Protein AF-A0A845M196-F1 (afdb_monomer)

Structure (mmCIF, N/CA/C/O backbone):
data_AF-A0A845M196-F1
#
_entry.id   AF-A0A845M196-F1
#
loop_
_atom_site.group_PDB
_atom_site.id
_atom_site.type_symbol
_atom_site.label_atom_id
_atom_site.label_alt_id
_atom_site.label_comp_id
_atom_site.label_asym_id
_atom_site.label_entity_id
_atom_site.label_seq_id
_atom_site.pdbx_PDB_ins_code
_atom_site.Cartn_x
_at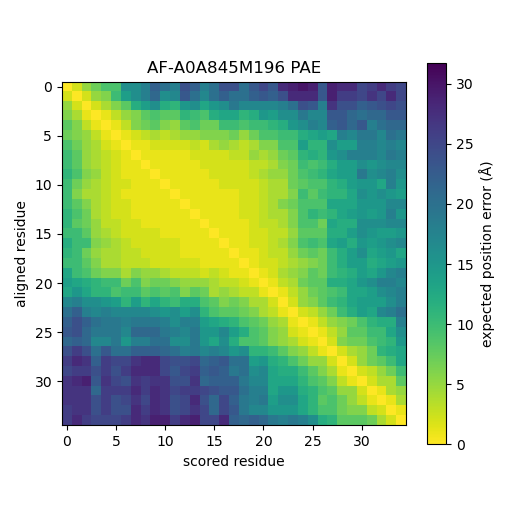om_site.Cartn_y
_atom_site.Cartn_z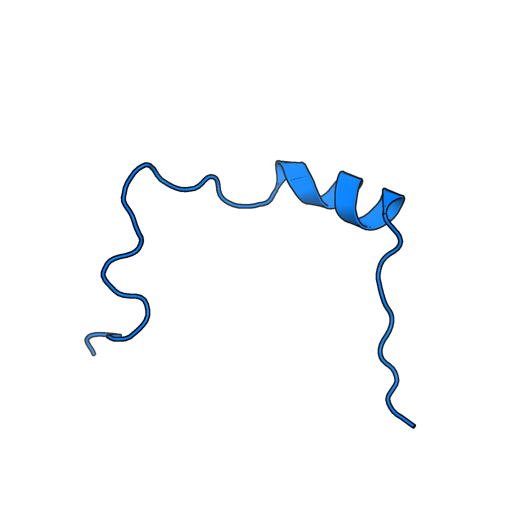
_atom_site.occupancy
_atom_site.B_iso_or_equiv
_atom_site.auth_seq_id
_atom_site.auth_comp_id
_atom_site.auth_asym_id
_atom_site.auth_atom_id
_atom_site.pdbx_PDB_model_num
ATOM 1 N N . MET A 1 1 ? 3.386 -24.466 -15.721 1.00 53.41 1 MET A N 1
ATOM 2 C CA . MET A 1 1 ? 4.221 -23.758 -14.728 1.00 53.41 1 MET A CA 1
ATOM 3 C C . MET A 1 1 ? 3.557 -22.416 -14.533 1.00 53.41 1 MET A C 1
ATOM 5 O O . MET A 1 1 ? 3.367 -21.724 -15.515 1.00 53.41 1 MET A O 1
ATOM 9 N N . SER A 1 2 ? 3.037 -22.181 -13.333 1.00 60.91 2 SER A N 1
ATOM 10 C CA . SER A 1 2 ? 2.016 -21.178 -13.009 1.00 60.91 2 SER A CA 1
ATOM 11 C C . SER A 1 2 ? 2.436 -19.745 -13.338 1.00 60.91 2 SER A C 1
ATOM 13 O O . SER A 1 2 ? 3.474 -19.300 -12.850 1.00 60.91 2 SER A O 1
ATOM 15 N N . ASP A 1 3 ? 1.584 -19.038 -14.081 1.00 69.06 3 ASP A N 1
ATOM 16 C CA . ASP A 1 3 ? 1.680 -17.627 -14.491 1.00 69.06 3 ASP A CA 1
ATOM 17 C C . ASP A 1 3 ? 1.548 -16.642 -13.309 1.00 69.06 3 ASP A C 1
ATOM 19 O O . ASP A 1 3 ? 0.698 -15.751 -13.282 1.00 69.06 3 ASP A O 1
ATOM 23 N N . LEU A 1 4 ? 2.364 -16.827 -12.272 1.00 67.31 4 LEU A N 1
ATOM 24 C CA . LEU A 1 4 ? 2.412 -15.953 -11.106 1.00 67.31 4 LEU A CA 1
ATOM 25 C C . LEU A 1 4 ? 3.282 -14.739 -11.432 1.00 67.31 4 LEU A C 1
ATOM 27 O O . LEU A 1 4 ? 4.506 -14.770 -11.297 1.00 67.31 4 LEU A O 1
ATOM 31 N N . PHE A 1 5 ? 2.632 -13.662 -11.862 1.00 71.88 5 PHE A N 1
ATOM 32 C CA . PHE A 1 5 ? 3.263 -12.356 -11.990 1.00 71.88 5 PHE A CA 1
ATOM 33 C C . PHE A 1 5 ? 3.336 -11.693 -10.615 1.00 71.88 5 PHE A C 1
ATOM 35 O O . PHE A 1 5 ? 2.319 -11.310 -10.037 1.00 71.88 5 PHE A O 1
ATOM 42 N N . TRP A 1 6 ? 4.551 -11.560 -10.093 1.00 82.00 6 TRP A N 1
ATOM 43 C CA . TRP A 1 6 ? 4.813 -10.769 -8.898 1.00 82.00 6 TRP A CA 1
ATOM 44 C C . TRP A 1 6 ? 4.970 -9.300 -9.281 1.00 82.00 6 TRP A C 1
ATOM 46 O O . TRP A 1 6 ? 5.639 -8.973 -10.263 1.00 82.00 6 TRP A O 1
ATOM 56 N N . LEU A 1 7 ? 4.351 -8.417 -8.500 1.00 87.00 7 LEU A N 1
ATOM 57 C CA . LEU A 1 7 ? 4.564 -6.982 -8.632 1.00 87.00 7 LEU A CA 1
ATOM 58 C C . LEU A 1 7 ? 5.969 -6.632 -8.138 1.00 87.00 7 LEU A C 1
ATOM 60 O O . LEU A 1 7 ? 6.426 -7.170 -7.131 1.00 87.00 7 LEU A O 1
ATOM 64 N N . SER A 1 8 ? 6.640 -5.713 -8.830 1.00 89.69 8 SER A N 1
ATOM 65 C CA . SER A 1 8 ? 7.881 -5.133 -8.315 1.00 89.69 8 SER A CA 1
ATOM 66 C C . SER A 1 8 ? 7.602 -4.259 -7.092 1.00 89.69 8 SER A C 1
ATOM 68 O O . SER A 1 8 ? 6.495 -3.739 -6.927 1.00 89.69 8 SER A O 1
ATOM 70 N N . ASP A 1 9 ? 8.621 -4.015 -6.271 1.00 90.00 9 ASP A N 1
ATOM 71 C CA . ASP A 1 9 ? 8.494 -3.149 -5.090 1.00 90.00 9 ASP A CA 1
ATOM 72 C C . ASP A 1 9 ? 7.962 -1.753 -5.452 1.00 90.00 9 ASP A C 1
ATOM 74 O O . ASP A 1 9 ? 7.118 -1.192 -4.759 1.00 90.00 9 ASP A O 1
ATOM 78 N N . ALA A 1 10 ? 8.378 -1.217 -6.605 1.00 94.12 10 ALA A N 1
ATOM 79 C CA . ALA A 1 10 ? 7.898 0.065 -7.114 1.00 94.12 10 ALA A CA 1
ATOM 80 C C . ALA A 1 10 ? 6.411 0.034 -7.514 1.00 94.12 10 ALA A C 1
ATOM 82 O O . ALA A 1 10 ? 5.709 1.037 -7.381 1.00 94.12 10 ALA A O 1
ATOM 83 N N . GLN A 1 11 ? 5.919 -1.099 -8.020 1.00 93.12 11 GLN A N 1
ATOM 84 C CA . GLN A 1 11 ? 4.498 -1.282 -8.323 1.00 93.12 11 GLN A CA 1
ATOM 85 C C . GLN A 1 11 ? 3.681 -1.446 -7.038 1.00 93.12 11 GLN A C 1
ATOM 87 O O . GLN A 1 11 ? 2.622 -0.833 -6.919 1.00 93.12 11 GLN A O 1
ATOM 92 N N . MET A 1 12 ? 4.195 -2.195 -6.060 1.00 94.00 12 MET A N 1
ATOM 93 C CA . MET A 1 12 ? 3.582 -2.333 -4.737 1.00 94.00 12 MET A CA 1
ATOM 94 C C . MET A 1 12 ? 3.474 -0.986 -4.011 1.00 94.00 12 MET A C 1
ATOM 96 O O . MET A 1 12 ? 2.402 -0.648 -3.513 1.00 94.00 12 MET A O 1
ATOM 100 N N . ALA A 1 13 ? 4.531 -0.169 -4.036 1.00 93.44 13 ALA A N 1
ATOM 101 C CA . ALA A 1 13 ? 4.545 1.157 -3.413 1.00 93.44 13 ALA A CA 1
ATOM 102 C C . ALA A 1 13 ? 3.498 2.118 -4.010 1.00 93.44 13 ALA A C 1
ATOM 104 O O . ALA A 1 13 ? 2.938 2.954 -3.306 1.00 93.44 13 ALA A O 1
ATOM 105 N N . A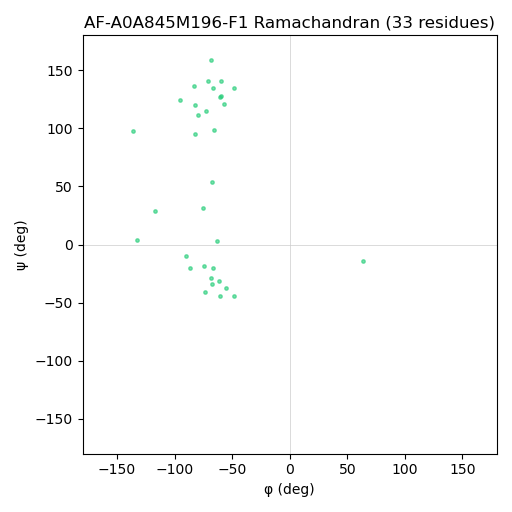RG A 1 14 ? 3.172 1.988 -5.305 1.00 93.94 14 ARG A N 1
ATOM 106 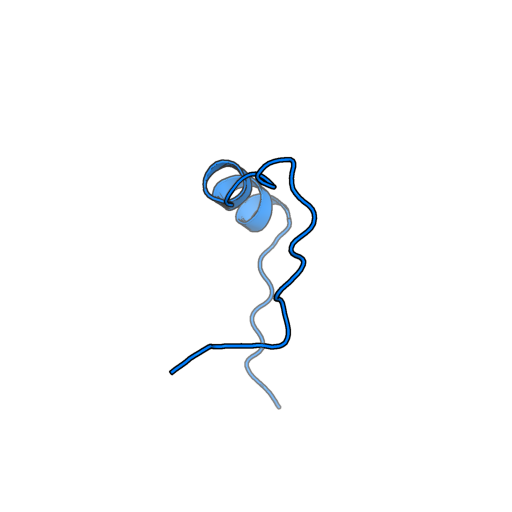C CA . ARG A 1 14 ? 2.096 2.782 -5.934 1.00 93.94 14 ARG A CA 1
ATOM 107 C C . ARG A 1 14 ? 0.704 2.409 -5.424 1.00 93.94 14 ARG A C 1
ATOM 109 O O . ARG A 1 14 ? -0.186 3.254 -5.449 1.00 93.94 14 ARG A O 1
ATOM 116 N N . LEU A 1 15 ? 0.508 1.159 -5.003 1.00 92.38 15 LEU A N 1
ATOM 117 C CA . LEU A 1 15 ? -0.773 0.661 -4.499 1.00 92.38 15 LEU A CA 1
ATOM 118 C C . LEU A 1 15 ? -0.961 0.916 -2.998 1.00 92.38 15 LEU A C 1
ATOM 120 O O . LEU A 1 15 ? -2.097 0.951 -2.530 1.00 92.38 15 LEU A O 1
ATOM 124 N N . GLU A 1 16 ? 0.129 1.150 -2.266 1.00 89.62 16 GLU A N 1
ATOM 125 C CA . GLU A 1 16 ? 0.140 1.356 -0.815 1.00 89.62 16 GLU A CA 1
ATOM 126 C C . GLU A 1 16 ? -0.901 2.370 -0.291 1.00 89.62 16 GLU A C 1
ATOM 128 O O . GLU A 1 16 ? -1.606 2.041 0.667 1.00 89.62 16 GLU A O 1
ATOM 133 N N . PRO A 1 17 ? -1.105 3.553 -0.912 1.00 92.31 17 PRO A N 1
ATOM 134 C CA . PRO A 1 17 ? -2.057 4.546 -0.403 1.00 92.31 17 PRO A CA 1
ATOM 135 C C . PRO A 1 17 ? -3.524 4.108 -0.470 1.00 92.31 17 PRO A C 1
ATOM 137 O O . PRO A 1 17 ? -4.370 4.685 0.215 1.00 92.31 17 PRO A O 1
ATOM 140 N N . TYR A 1 18 ? -3.836 3.120 -1.312 1.00 90.12 18 TYR A N 1
ATOM 141 C CA . TYR A 1 18 ? -5.191 2.608 -1.502 1.00 90.12 18 TYR A CA 1
ATOM 142 C C . TYR A 1 18 ? -5.521 1.458 -0.554 1.00 90.12 18 TYR A C 1
ATOM 144 O O . TYR A 1 18 ? -6.684 1.053 -0.474 1.00 90.12 18 TYR A O 1
ATOM 152 N N . PHE A 1 19 ? -4.534 0.922 0.173 1.00 86.75 19 PHE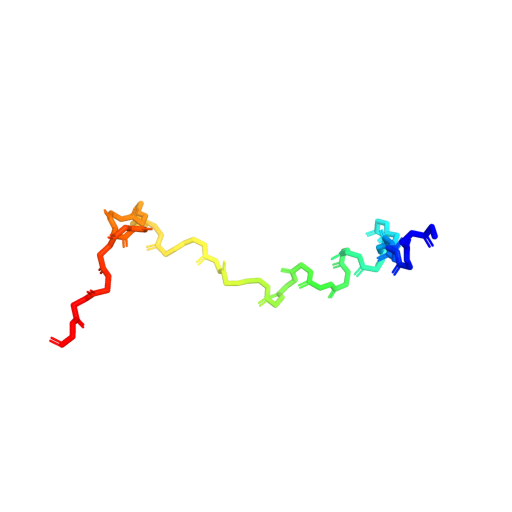 A N 1
ATOM 153 C CA . PHE A 1 19 ? -4.825 -0.106 1.155 1.00 86.75 19 PHE A CA 1
ATOM 154 C C . PHE A 1 19 ? -5.652 0.478 2.303 1.00 86.75 19 PHE A C 1
ATOM 156 O O . PHE A 1 19 ? -5.340 1.553 2.828 1.00 86.75 19 PHE A O 1
ATOM 163 N N . PRO A 1 20 ? -6.716 -0.224 2.727 1.00 85.56 20 PRO A N 1
ATOM 164 C CA . PRO A 1 20 ? -7.499 0.216 3.863 1.00 85.56 20 PRO A CA 1
ATOM 165 C C . PRO A 1 20 ? -6.594 0.267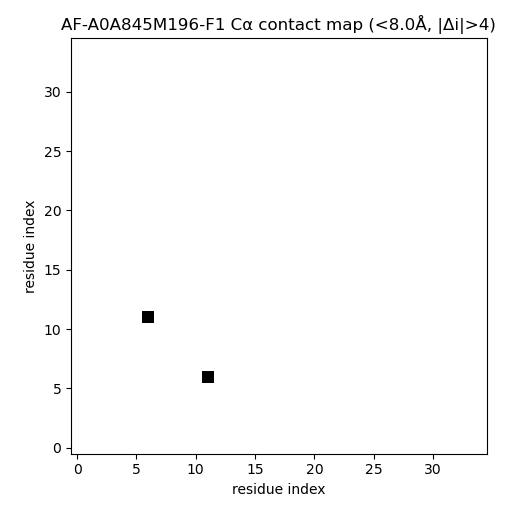 5.093 1.00 85.56 20 PRO A C 1
ATOM 167 O O . PRO A 1 20 ? -5.934 -0.714 5.443 1.00 85.56 20 PRO A O 1
ATOM 170 N N . LYS A 1 21 ? -6.579 1.416 5.773 1.00 81.31 21 LYS A N 1
ATOM 171 C CA . LYS A 1 21 ? -5.898 1.539 7.062 1.00 81.31 21 LYS A CA 1
ATOM 172 C C . LYS A 1 21 ? -6.518 0.544 8.037 1.00 81.31 21 LYS A C 1
ATOM 174 O O . LYS A 1 21 ? -7.736 0.365 8.063 1.00 81.31 21 LYS A O 1
ATOM 179 N N . SER A 1 22 ? -5.686 -0.082 8.866 1.00 77.38 22 SER A N 1
ATOM 180 C CA . SER A 1 22 ? -6.202 -0.840 10.004 1.00 77.38 22 SER A CA 1
ATOM 181 C C . SER A 1 22 ? -7.048 0.107 10.856 1.00 77.38 22 SER A C 1
ATOM 183 O O . SER A 1 22 ? -6.562 1.149 11.296 1.00 77.38 22 SER A O 1
ATOM 185 N N . HIS A 1 23 ? -8.327 -0.212 11.055 1.00 71.19 23 HIS A N 1
ATOM 186 C CA . HIS A 1 23 ? -9.295 0.676 11.708 1.00 71.19 23 HIS A CA 1
ATOM 187 C C . HIS A 1 23 ? -9.121 0.760 13.236 1.00 71.19 23 HIS A C 1
ATOM 189 O O . HIS A 1 23 ? -10.102 0.907 13.962 1.00 71.19 23 HIS A O 1
ATOM 195 N N . GLY A 1 24 ? -7.894 0.628 13.755 1.00 76.00 24 GLY A N 1
ATOM 196 C CA . GLY A 1 24 ? -7.562 0.692 15.187 1.00 76.00 24 GLY A CA 1
ATOM 197 C C . GLY A 1 24 ? -8.178 -0.416 16.054 1.00 76.00 24 GLY A C 1
ATOM 198 O O . GLY A 1 24 ? -7.738 -0.634 17.177 1.00 76.00 24 GLY A O 1
ATOM 199 N N . LYS A 1 25 ? -9.168 -1.144 15.537 1.00 74.31 25 LYS A N 1
ATOM 200 C CA . LYS A 1 25 ? -9.735 -2.353 16.116 1.00 74.31 25 LYS A CA 1
ATOM 201 C C . LYS A 1 25 ? -9.043 -3.551 15.468 1.00 74.31 25 LYS A C 1
ATOM 203 O O . LYS A 1 25 ? -9.078 -3.653 14.238 1.00 74.31 25 LYS A O 1
ATOM 208 N N . PRO A 1 26 ? -8.437 -4.458 16.254 1.00 71.94 26 PRO A N 1
ATOM 209 C CA . PRO A 1 26 ? -8.097 -5.785 15.761 1.00 71.94 26 PRO A CA 1
ATOM 210 C C . PRO A 1 26 ? -9.326 -6.363 15.055 1.00 71.94 26 PRO A C 1
ATOM 212 O O . PRO A 1 26 ? -10.439 -6.226 15.568 1.00 71.94 26 PRO A O 1
ATOM 215 N N . ARG A 1 27 ? -9.160 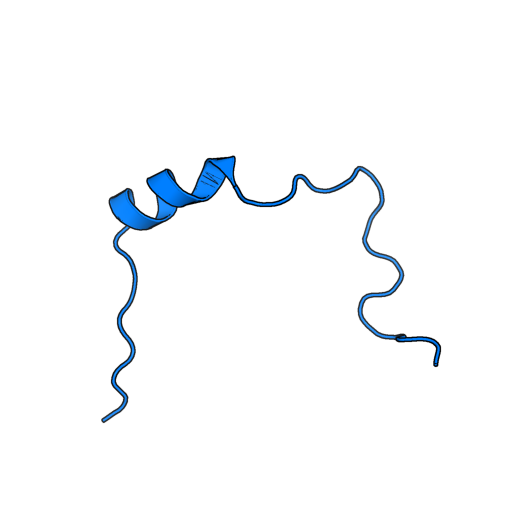-6.954 13.868 1.00 69.88 27 ARG A N 1
ATOM 216 C CA . ARG A 1 27 ? -10.263 -7.671 13.223 1.00 69.88 27 ARG A CA 1
ATOM 217 C C . ARG A 1 27 ? -10.589 -8.880 14.099 1.00 69.88 27 ARG A C 1
ATOM 219 O O . ARG A 1 2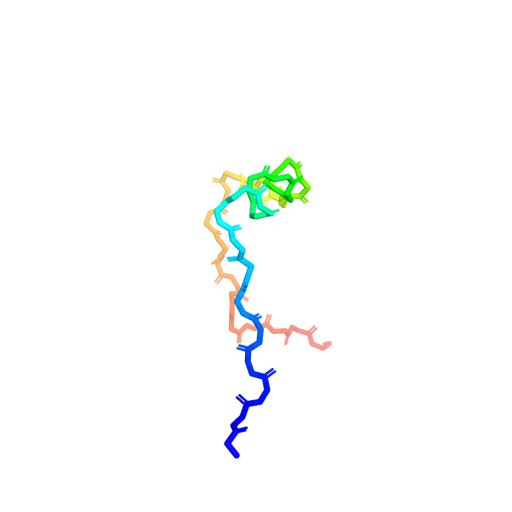7 ? -9.874 -9.871 14.090 1.00 69.88 27 ARG A O 1
ATOM 226 N N . VAL A 1 28 ? -11.621 -8.748 14.929 1.00 66.62 28 VAL A N 1
ATOM 227 C CA . VAL A 1 28 ? -12.068 -9.809 15.846 1.00 66.62 28 VAL A CA 1
ATOM 228 C C . VAL A 1 28 ? -12.800 -10.925 15.079 1.00 66.62 28 VAL A C 1
ATOM 230 O O . VAL A 1 28 ? -12.847 -12.056 15.551 1.00 66.62 28 VAL A O 1
ATOM 233 N N . ASP A 1 29 ? -13.264 -10.651 13.853 1.00 61.81 29 ASP A N 1
ATOM 234 C CA . ASP A 1 29 ? -14.199 -11.510 13.113 1.00 61.81 29 ASP A CA 1
ATOM 235 C C . ASP A 1 29 ? -13.658 -12.106 11.801 1.00 61.81 29 ASP A C 1
ATOM 237 O O . ASP A 1 29 ? -14.437 -12.443 10.912 1.00 61.81 29 ASP A O 1
ATOM 241 N N . ASP A 1 30 ? -12.350 -12.347 11.665 1.00 59.38 30 ASP A N 1
ATOM 242 C CA . ASP A 1 30 ? -11.784 -12.969 10.445 1.00 59.38 30 ASP A CA 1
ATOM 243 C C . ASP A 1 30 ? -12.277 -14.420 10.182 1.00 59.38 30 ASP A C 1
ATOM 245 O O . ASP A 1 30 ? -11.827 -15.079 9.245 1.00 59.38 30 ASP A O 1
ATOM 249 N N . ARG A 1 31 ? -13.195 -14.959 11.001 1.00 59.38 31 ARG A N 1
ATOM 250 C CA . ARG A 1 31 ? -13.739 -16.325 10.870 1.00 59.38 31 ARG A CA 1
ATOM 251 C C . ARG A 1 31 ? -15.259 -16.455 10.955 1.00 59.38 31 ARG A C 1
ATOM 253 O O . ARG A 1 31 ? -15.748 -17.585 10.928 1.00 59.38 31 ARG A O 1
ATOM 260 N N . ARG A 1 32 ? -16.030 -15.371 11.059 1.00 59.06 32 ARG A N 1
ATOM 261 C CA . ARG A 1 32 ? -17.500 -15.478 11.078 1.00 59.06 32 ARG A CA 1
ATOM 262 C C . ARG A 1 32 ? -18.150 -14.427 10.193 1.00 59.06 32 ARG A C 1
ATOM 264 O O . ARG A 1 32 ? -18.401 -13.306 10.609 1.00 59.06 32 ARG A O 1
ATOM 271 N N . VAL A 1 33 ? -18.493 -14.854 8.981 1.00 65.75 33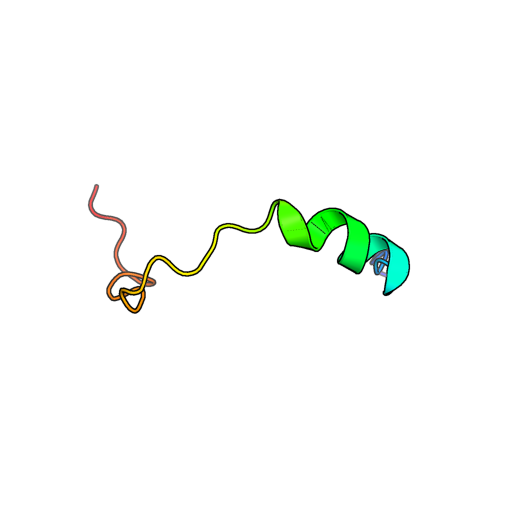 VAL A N 1
ATOM 272 C CA . VAL A 1 33 ? -19.580 -14.242 8.216 1.00 65.75 33 VAL A CA 1
ATOM 273 C C . VAL A 1 33 ? -20.883 -14.670 8.894 1.00 65.75 33 VAL A C 1
ATOM 275 O O . VAL A 1 33 ? -21.178 -15.863 8.950 1.00 65.75 33 VAL A O 1
ATOM 278 N N . LEU A 1 34 ? -21.631 -13.721 9.456 1.00 64.69 34 LEU A N 1
ATOM 279 C CA . LEU A 1 34 ? -23.026 -13.941 9.836 1.00 64.69 34 LEU A CA 1
ATOM 280 C C . LEU A 1 34 ? -23.880 -13.755 8.576 1.00 64.69 34 LEU A C 1
ATOM 282 O O . LEU A 1 34 ? -23.807 -12.703 7.942 1.00 64.69 34 LEU A O 1
ATOM 286 N N . SER A 1 35 ? -24.608 -14.809 8.201 1.00 60.88 35 SER A N 1
ATOM 287 C CA . SER A 1 35 ? -25.661 -14.800 7.177 1.00 60.88 35 SER A CA 1
ATOM 288 C C . SER A 1 35 ? -26.901 -14.066 7.661 1.00 60.88 35 SER A C 1
ATOM 290 O O . SER A 1 35 ? -27.260 -14.322 8.835 1.00 60.88 35 SER A O 1
#

Mean predicted aligned error: 11.19 Å

Organism: NCBI:txid2606218

Solvent-accessible surface area (backbone atoms only — not comparable to full-atom values): 2654 Å² total; per-residue (Å²): 133,82,91,77,81,76,76,50,73,74,57,49,61,70,49,53,85,74,53,80,72,81,78,87,58,77,80,87,56,90,83,60,87,83,130

Secondary structure (DSSP, 8-state):
-----PPPHHHHHHHGGGSPPP-SS--TTTT----

pLDDT: mean 77.03, std 12.85, range [53.41, 94.12]

Sequence (35 aa):
MSDLFWLSDAQMARLEPYFPKSHGKPRVDDRRVLS

Radius of gyration: 15.47 Å; Cα contacts (8 Å, |Δi|>4): 1; chains: 1; bounding box: 34×28×31 Å

Foldseek 3Di:
DDPDDDDDPVRVVVCVVVDDDDPPDDPPPPPDDDD